Protein AF-A0A811LKC0-F1 (afdb_monomer_lite)

Structure (mmCIF, N/CA/C/O backbone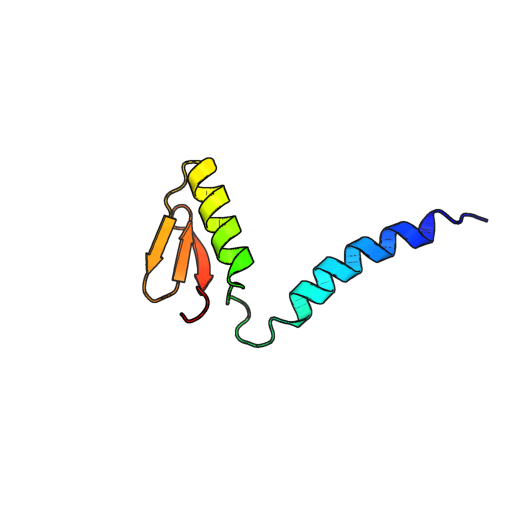):
data_AF-A0A811LKC0-F1
#
_entry.id   AF-A0A811LKC0-F1
#
loop_
_atom_site.group_PDB
_atom_site.id
_atom_site.type_symbol
_atom_site.label_atom_id
_atom_site.label_alt_id
_atom_site.label_comp_id
_atom_site.label_asym_id
_atom_site.label_entity_id
_atom_site.label_seq_id
_atom_site.pdbx_PDB_ins_code
_atom_site.Cartn_x
_atom_site.Cartn_y
_atom_site.Cartn_z
_atom_site.occupancy
_atom_site.B_iso_or_equiv
_atom_site.auth_seq_id
_atom_site.auth_comp_id
_atom_site.auth_asym_id
_atom_site.auth_atom_id
_atom_site.pdbx_PDB_model_num
ATOM 1 N N . MET A 1 1 ? 30.535 35.967 3.905 1.00 43.06 1 MET A N 1
ATOM 2 C CA . MET A 1 1 ? 29.578 35.566 2.847 1.00 43.06 1 MET A CA 1
ATOM 3 C C . MET A 1 1 ? 29.227 34.085 3.028 1.00 43.06 1 MET A C 1
ATOM 5 O O . MET A 1 1 ? 30.119 33.249 2.986 1.00 43.06 1 MET A O 1
ATOM 9 N N . ASN A 1 2 ? 27.966 33.785 3.350 1.00 44.03 2 ASN A N 1
ATOM 10 C CA . ASN A 1 2 ? 27.464 32.538 3.951 1.00 44.03 2 ASN A CA 1
ATOM 11 C C . ASN A 1 2 ? 27.591 31.264 3.086 1.00 44.03 2 ASN A C 1
ATOM 13 O O . ASN A 1 2 ? 26.908 31.130 2.076 1.00 44.03 2 ASN A O 1
ATOM 17 N N . ARG A 1 3 ? 28.322 30.251 3.583 1.00 48.19 3 ARG A N 1
ATOM 18 C CA . ARG A 1 3 ? 28.297 28.851 3.089 1.00 48.19 3 ARG A CA 1
ATOM 19 C C . ARG A 1 3 ? 27.024 28.072 3.487 1.00 48.19 3 ARG A C 1
ATOM 21 O O . ARG A 1 3 ? 26.892 26.898 3.156 1.00 48.19 3 ARG A O 1
ATOM 28 N N . LEU A 1 4 ? 26.084 28.715 4.185 1.00 50.94 4 LEU A N 1
ATOM 29 C CA . LEU A 1 4 ? 24.855 28.094 4.696 1.00 50.94 4 LEU A CA 1
ATOM 30 C C . LEU A 1 4 ? 23.791 27.822 3.613 1.00 50.94 4 LEU A C 1
ATOM 32 O O . LEU A 1 4 ? 22.940 26.960 3.798 1.00 50.94 4 LEU A O 1
ATOM 36 N N . TRP A 1 5 ? 23.852 28.509 2.468 1.00 50.28 5 TRP A N 1
ATOM 37 C CA . TRP A 1 5 ? 22.833 28.397 1.414 1.00 50.28 5 TRP A CA 1
ATOM 38 C C . TRP A 1 5 ? 23.007 27.192 0.477 1.00 50.28 5 TRP A C 1
ATOM 40 O O . TRP A 1 5 ? 22.065 26.830 -0.224 1.00 50.28 5 TRP A O 1
ATOM 50 N N . LEU A 1 6 ? 24.173 26.531 0.466 1.00 50.69 6 LEU A N 1
ATOM 51 C CA . LEU A 1 6 ? 24.406 25.392 -0.435 1.00 50.69 6 LEU A CA 1
ATOM 52 C C . LEU A 1 6 ? 23.827 24.063 0.081 1.00 50.69 6 LEU A C 1
ATOM 54 O O . LEU A 1 6 ? 23.598 23.157 -0.715 1.00 50.69 6 LEU A O 1
ATOM 58 N N . ARG A 1 7 ? 23.564 23.925 1.391 1.00 47.00 7 ARG A N 1
ATOM 59 C CA . ARG A 1 7 ? 23.094 22.651 1.978 1.00 47.00 7 ARG A CA 1
ATOM 60 C C . ARG A 1 7 ? 21.583 22.432 1.871 1.00 47.00 7 ARG A C 1
ATOM 62 O O . ARG A 1 7 ? 21.149 21.289 1.935 1.00 47.00 7 ARG A O 1
ATOM 69 N N . PHE A 1 8 ? 20.798 23.486 1.646 1.00 45.56 8 PHE A N 1
ATOM 70 C CA . PHE A 1 8 ? 19.340 23.369 1.517 1.00 45.56 8 PHE A CA 1
ATOM 71 C C . PHE A 1 8 ? 18.875 22.897 0.131 1.00 45.56 8 PHE A C 1
ATOM 73 O O . PHE A 1 8 ? 17.810 22.299 0.025 1.00 45.56 8 PHE A O 1
ATOM 80 N N . LYS A 1 9 ? 19.669 23.090 -0.934 1.00 43.69 9 LYS A N 1
ATOM 81 C CA . LYS A 1 9 ? 19.292 22.626 -2.285 1.00 43.69 9 LYS A CA 1
ATOM 82 C C . LYS A 1 9 ? 19.494 21.125 -2.509 1.00 43.69 9 LYS A C 1
ATOM 84 O O . LYS A 1 9 ? 18.868 20.567 -3.404 1.00 43.69 9 LYS A O 1
ATOM 89 N N . LEU A 1 10 ? 20.330 20.459 -1.709 1.00 45.91 10 LEU A N 1
ATOM 90 C CA . LEU A 1 10 ? 20.643 19.043 -1.931 1.00 45.91 10 LEU A CA 1
ATOM 91 C C . LEU A 1 10 ? 19.528 18.088 -1.474 1.00 45.91 10 LEU A C 1
ATOM 93 O O . LEU A 1 10 ? 19.428 16.990 -2.003 1.00 45.91 10 LEU A O 1
ATOM 97 N N . TRP A 1 11 ? 18.670 18.509 -0.540 1.00 41.78 11 TRP A N 1
ATOM 98 C CA . TRP A 1 11 ? 17.538 17.692 -0.078 1.00 41.78 11 TRP A CA 1
ATOM 99 C C . TRP A 1 11 ? 16.337 17.754 -1.030 1.00 41.78 11 TRP A C 1
ATOM 101 O O . TRP A 1 11 ? 15.605 16.780 -1.164 1.00 41.78 11 TRP A O 1
ATOM 111 N N . ALA A 1 12 ? 16.161 18.865 -1.752 1.00 45.09 12 ALA A N 1
ATOM 112 C CA . ALA A 1 12 ? 15.081 19.009 -2.730 1.00 45.09 12 ALA A CA 1
ATOM 113 C C . ALA A 1 12 ? 15.311 18.163 -3.999 1.00 45.09 12 ALA A C 1
ATOM 115 O O . ALA A 1 12 ? 14.358 17.671 -4.600 1.00 45.09 12 ALA A O 1
ATOM 116 N N . ASN A 1 13 ? 16.574 17.948 -4.387 1.00 51.03 13 ASN A N 1
ATOM 117 C CA . ASN A 1 13 ? 16.907 17.190 -5.597 1.00 51.03 13 ASN A CA 1
ATOM 118 C C . ASN A 1 13 ? 16.705 15.677 -5.457 1.00 51.03 13 ASN A C 1
ATOM 120 O O . ASN A 1 13 ? 16.512 15.010 -6.468 1.00 51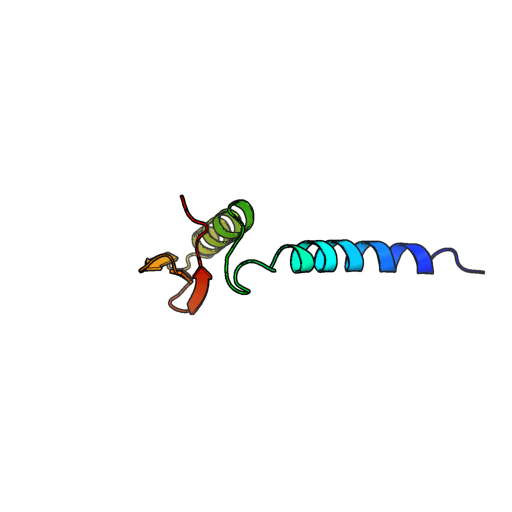.03 13 ASN A O 1
ATOM 124 N N . GLN A 1 14 ? 16.715 15.125 -4.240 1.00 50.38 14 GLN A N 1
ATOM 125 C CA . GLN A 1 14 ? 16.498 13.689 -4.045 1.00 50.38 14 GLN A CA 1
ATOM 126 C C . GLN A 1 14 ? 15.013 13.320 -4.203 1.00 50.38 14 GLN A C 1
ATOM 128 O O . GLN A 1 14 ? 14.693 12.320 -4.839 1.00 50.38 14 GLN A O 1
ATOM 133 N N . ALA A 1 15 ? 14.106 14.189 -3.740 1.00 48.16 15 ALA A N 1
ATOM 134 C CA . ALA A 1 15 ? 12.666 14.046 -3.970 1.00 48.16 15 ALA A CA 1
ATOM 135 C C . ALA A 1 15 ? 12.288 14.240 -5.452 1.00 48.16 15 ALA A C 1
ATOM 137 O O . ALA A 1 15 ? 11.444 13.520 -5.978 1.00 48.16 15 ALA A O 1
ATOM 138 N N . ALA A 1 16 ? 12.947 15.171 -6.152 1.00 44.50 16 ALA A N 1
ATOM 139 C CA . ALA A 1 16 ? 12.724 15.390 -7.583 1.00 44.50 16 ALA A CA 1
ATOM 140 C C . ALA A 1 16 ? 13.283 14.252 -8.460 1.00 44.50 16 ALA A C 1
ATOM 142 O O . ALA A 1 16 ? 12.681 13.916 -9.476 1.00 44.50 16 ALA A O 1
ATOM 143 N N . ALA A 1 17 ? 14.396 13.626 -8.062 1.00 45.34 17 ALA A N 1
ATOM 144 C CA . ALA A 1 17 ? 14.943 12.460 -8.756 1.00 45.34 17 ALA A CA 1
ATOM 145 C C . ALA A 1 17 ? 14.052 11.216 -8.596 1.00 45.34 17 ALA A C 1
ATOM 147 O O . ALA A 1 17 ? 13.902 10.464 -9.554 1.00 45.34 17 ALA A O 1
ATOM 148 N N . MET A 1 18 ? 13.395 11.045 -7.440 1.00 47.06 18 MET A N 1
ATOM 149 C CA . MET A 1 18 ? 12.372 10.005 -7.266 1.00 47.06 18 MET A CA 1
ATOM 150 C C . MET A 1 18 ? 11.121 10.262 -8.107 1.00 47.06 18 MET A C 1
ATOM 152 O O . MET A 1 18 ? 10.491 9.311 -8.533 1.00 47.06 18 MET A O 1
ATOM 156 N N . MET A 1 19 ? 10.785 11.520 -8.405 1.00 44.88 19 MET A N 1
ATOM 157 C CA . MET A 1 19 ? 9.652 11.877 -9.274 1.00 44.88 19 MET A CA 1
ATOM 158 C C . MET A 1 19 ? 9.956 11.707 -10.774 1.00 44.88 19 MET A C 1
ATOM 160 O O . MET A 1 19 ? 9.036 11.662 -11.582 1.00 44.88 19 MET A O 1
ATOM 164 N N . ALA A 1 20 ? 11.228 11.621 -11.176 1.00 42.62 20 ALA A N 1
ATOM 165 C CA . ALA A 1 20 ? 11.619 11.536 -12.587 1.00 42.62 20 ALA A CA 1
ATOM 166 C C . ALA A 1 20 ? 11.610 10.099 -13.146 1.00 42.62 20 ALA A C 1
ATOM 168 O O . ALA A 1 20 ? 11.533 9.926 -14.361 1.00 42.62 20 ALA A O 1
ATOM 169 N N . SER A 1 21 ? 11.624 9.067 -12.293 1.00 43.97 21 SER A N 1
ATOM 170 C CA . SER A 1 21 ? 11.432 7.667 -12.709 1.00 43.97 21 SER A CA 1
ATOM 171 C C . SER A 1 21 ? 9.958 7.285 -12.936 1.00 43.97 21 SER A C 1
ATOM 173 O O . SER A 1 21 ? 9.690 6.223 -13.490 1.00 43.97 21 SER A O 1
ATOM 175 N N . TYR A 1 22 ? 9.002 8.170 -12.614 1.00 44.09 22 TYR A N 1
ATOM 176 C CA . TYR A 1 22 ? 7.541 7.993 -12.763 1.00 44.09 22 TYR A CA 1
ATOM 177 C C . TYR A 1 22 ? 7.017 8.029 -14.214 1.00 44.09 22 TYR A C 1
ATOM 179 O O . TYR A 1 22 ? 5.814 8.161 -14.445 1.00 44.09 22 TYR A O 1
ATOM 187 N N . GLN A 1 23 ? 7.874 7.935 -15.234 1.00 43.31 23 GLN A N 1
ATOM 188 C CA . GLN A 1 23 ? 7.413 7.978 -16.631 1.00 43.31 23 GLN A CA 1
ATOM 189 C C . GLN A 1 23 ? 6.818 6.650 -17.140 1.00 43.31 23 GLN A C 1
ATOM 191 O O . GLN A 1 23 ? 6.440 6.561 -18.307 1.00 43.31 23 GLN A O 1
ATOM 196 N N . ALA A 1 24 ? 6.625 5.660 -16.265 1.00 49.25 24 ALA A N 1
ATOM 197 C CA . ALA A 1 24 ? 5.730 4.530 -16.492 1.00 49.25 24 ALA A CA 1
ATOM 198 C C . ALA A 1 24 ? 4.569 4.601 -15.485 1.00 49.25 24 ALA A C 1
ATOM 200 O O . ALA A 1 24 ? 4.668 4.088 -14.381 1.00 49.25 24 ALA A O 1
ATOM 201 N N . ASN A 1 25 ? 3.469 5.244 -15.890 1.00 53.66 25 ASN A N 1
ATOM 202 C CA . ASN A 1 25 ? 2.214 5.370 -15.138 1.00 53.66 25 ASN A CA 1
ATOM 203 C C . ASN A 1 25 ? 2.333 6.216 -13.837 1.00 53.66 25 ASN A C 1
ATOM 205 O O . ASN A 1 25 ? 2.876 5.749 -12.841 1.00 53.66 25 ASN A O 1
ATOM 209 N N . PRO A 1 26 ? 1.777 7.444 -13.780 1.00 58.59 26 PRO A N 1
ATOM 210 C CA . PRO A 1 26 ? 2.016 8.395 -12.680 1.00 58.59 26 PRO A CA 1
ATOM 211 C C . PRO A 1 26 ? 1.537 7.931 -11.291 1.00 58.59 26 PRO A C 1
ATOM 213 O O . PRO A 1 26 ? 1.830 8.588 -10.299 1.00 58.59 26 PRO A O 1
ATOM 216 N N . ASN A 1 27 ? 0.811 6.812 -11.214 1.00 67.50 27 ASN A N 1
ATOM 217 C CA . ASN A 1 27 ? 0.293 6.226 -9.979 1.00 67.50 27 ASN A CA 1
ATOM 218 C C . ASN A 1 27 ? 0.888 4.840 -9.672 1.00 67.50 27 ASN A C 1
ATOM 220 O O . ASN A 1 27 ? 0.401 4.183 -8.754 1.00 67.50 27 ASN A O 1
ATOM 224 N N . GLN A 1 28 ? 1.858 4.344 -10.446 1.00 80.44 28 GLN A N 1
ATOM 225 C CA . GLN A 1 28 ? 2.497 3.057 -10.168 1.00 80.44 28 GLN A CA 1
ATOM 226 C C . GLN A 1 28 ? 3.533 3.221 -9.058 1.00 80.44 28 GLN A C 1
ATOM 228 O O . GLN A 1 28 ? 4.424 4.061 -9.141 1.00 80.44 28 GLN A O 1
ATOM 233 N N . LEU A 1 29 ? 3.379 2.430 -8.001 1.00 83.25 29 LEU A N 1
ATOM 234 C CA . LEU A 1 29 ? 4.270 2.441 -6.852 1.00 83.25 29 LEU A CA 1
ATOM 235 C C . LEU A 1 29 ? 5.505 1.592 -7.151 1.00 83.25 29 LEU A C 1
ATOM 237 O O . LEU A 1 29 ? 5.395 0.481 -7.674 1.00 83.25 29 LEU A O 1
ATOM 241 N N . ASP A 1 30 ? 6.673 2.079 -6.744 1.00 85.06 30 ASP A N 1
ATOM 242 C CA . ASP A 1 30 ? 7.858 1.234 -6.632 1.00 85.06 30 ASP A CA 1
ATOM 243 C C . ASP A 1 30 ? 7.623 0.122 -5.586 1.00 85.06 30 ASP A C 1
ATOM 245 O O . ASP A 1 30 ? 6.922 0.358 -4.593 1.00 85.06 30 ASP A O 1
ATOM 249 N N . PRO A 1 31 ? 8.219 -1.076 -5.745 1.00 83.25 31 PRO A N 1
ATOM 250 C CA . PRO A 1 31 ? 8.063 -2.183 -4.794 1.00 83.25 31 PRO A CA 1
ATOM 251 C C . PRO A 1 31 ? 8.400 -1.817 -3.348 1.00 83.25 31 PRO A C 1
ATOM 253 O O . PRO A 1 31 ? 7.656 -2.170 -2.429 1.00 83.25 31 PRO A O 1
ATOM 256 N N . ASP A 1 32 ? 9.482 -1.069 -3.141 1.00 85.25 32 ASP A N 1
ATOM 257 C CA . ASP A 1 32 ? 9.898 -0.624 -1.809 1.00 85.25 32 ASP A CA 1
ATOM 258 C C . ASP A 1 32 ? 8.888 0.365 -1.212 1.00 85.25 32 ASP A C 1
ATOM 260 O O . ASP A 1 32 ? 8.467 0.218 -0.064 1.00 85.25 32 ASP A O 1
ATOM 264 N N . THR A 1 33 ? 8.402 1.309 -2.023 1.00 84.56 33 THR A N 1
ATOM 265 C CA . THR A 1 33 ? 7.386 2.295 -1.625 1.00 84.56 33 THR A CA 1
ATOM 266 C C . THR A 1 33 ? 6.059 1.629 -1.266 1.00 84.56 33 THR A C 1
ATOM 268 O O . THR A 1 33 ? 5.451 1.965 -0.248 1.00 84.56 33 THR A O 1
ATOM 271 N N . ALA A 1 34 ? 5.609 0.656 -2.064 1.00 86.31 34 ALA A N 1
ATOM 272 C CA . ALA A 1 34 ? 4.399 -0.110 -1.776 1.00 86.31 34 ALA A CA 1
ATOM 273 C C . ALA A 1 34 ? 4.529 -0.874 -0.448 1.00 86.31 34 ALA A C 1
ATOM 275 O O . ALA A 1 34 ? 3.620 -0.829 0.385 1.00 86.31 34 ALA A O 1
ATOM 276 N N . ASN A 1 35 ? 5.675 -1.519 -0.212 1.00 88.31 35 ASN A N 1
ATOM 277 C CA . ASN A 1 35 ? 5.947 -2.229 1.037 1.00 88.31 35 ASN A CA 1
ATOM 278 C C . ASN A 1 35 ? 5.969 -1.293 2.249 1.00 88.31 35 ASN A C 1
ATOM 280 O O . ASN A 1 35 ? 5.371 -1.615 3.281 1.00 88.31 35 ASN A O 1
ATOM 284 N N . ASP A 1 36 ? 6.604 -0.129 2.134 1.00 87.94 36 ASP A N 1
ATOM 285 C CA . ASP A 1 36 ? 6.640 0.858 3.212 1.00 87.94 36 ASP A CA 1
ATOM 286 C C . ASP A 1 36 ? 5.257 1.434 3.519 1.00 87.94 36 ASP A C 1
ATOM 288 O O . ASP A 1 36 ? 4.893 1.552 4.694 1.00 87.94 36 ASP A O 1
ATOM 292 N N . LEU A 1 37 ? 4.448 1.709 2.493 1.00 85.25 37 LEU A N 1
ATOM 293 C CA . LEU A 1 37 ? 3.059 2.145 2.652 1.00 85.25 37 LEU A CA 1
ATOM 294 C C . LEU A 1 37 ? 2.211 1.087 3.360 1.00 85.25 37 LEU A C 1
ATOM 296 O O . LEU A 1 37 ? 1.502 1.408 4.314 1.00 85.25 37 LEU A O 1
ATOM 300 N N . ILE A 1 38 ? 2.316 -0.178 2.947 1.00 88.06 38 ILE A N 1
ATOM 301 C CA . ILE A 1 38 ? 1.593 -1.292 3.575 1.00 88.06 38 ILE A CA 1
ATO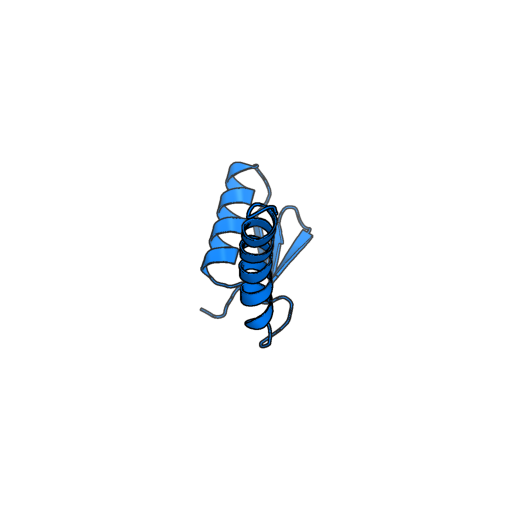M 302 C C . ILE A 1 38 ? 2.039 -1.472 5.028 1.00 88.06 38 ILE A C 1
ATOM 304 O O . ILE A 1 38 ? 1.204 -1.662 5.914 1.00 88.06 38 ILE A O 1
ATOM 308 N N . ARG A 1 39 ? 3.347 -1.410 5.296 1.00 92.62 39 ARG A N 1
ATOM 309 C CA . ARG A 1 39 ? 3.906 -1.556 6.645 1.00 92.62 39 ARG A CA 1
ATOM 310 C C . ARG A 1 39 ? 3.454 -0.424 7.560 1.00 92.62 39 ARG A C 1
ATOM 312 O O . ARG A 1 39 ? 3.029 -0.690 8.683 1.00 92.62 39 ARG A O 1
ATOM 319 N N . LYS A 1 40 ? 3.498 0.816 7.073 1.00 85.88 40 LYS A N 1
ATOM 320 C CA . LYS A 1 40 ? 3.006 1.984 7.806 1.00 85.88 40 LYS A CA 1
ATOM 321 C C . LYS A 1 40 ? 1.508 1.867 8.080 1.00 85.88 40 LYS A C 1
ATOM 323 O O . LYS A 1 40 ? 1.105 1.997 9.227 1.00 85.88 40 LYS A O 1
ATOM 328 N N . ALA A 1 41 ? 0.709 1.541 7.067 1.00 88.44 41 ALA A N 1
ATOM 329 C CA . ALA A 1 41 ? -0.734 1.373 7.214 1.00 88.44 41 ALA A CA 1
ATOM 330 C C . ALA A 1 41 ? -1.089 0.298 8.250 1.00 88.44 41 ALA A C 1
ATOM 332 O O . ALA A 1 41 ? -1.937 0.528 9.105 1.00 88.44 41 ALA A O 1
ATOM 333 N N . LYS A 1 42 ? -0.393 -0.846 8.236 1.00 89.56 42 LYS A N 1
ATOM 334 C CA . LYS A 1 42 ? -0.573 -1.902 9.244 1.00 89.56 42 LYS A CA 1
ATOM 335 C C . LYS A 1 42 ? -0.206 -1.436 10.654 1.00 89.56 42 LYS A C 1
ATOM 337 O O . LYS A 1 42 ? -0.953 -1.716 11.585 1.00 89.56 42 LYS A O 1
ATOM 342 N N . ASN A 1 43 ? 0.911 -0.724 10.810 1.00 92.38 43 ASN A N 1
ATOM 343 C CA . ASN A 1 43 ? 1.321 -0.170 12.105 1.00 92.38 43 ASN A CA 1
ATOM 344 C C . ASN A 1 43 ? 0.330 0.880 12.628 1.00 92.38 43 ASN A C 1
ATOM 346 O O . ASN A 1 43 ? 0.086 0.940 13.829 1.00 92.38 43 ASN A O 1
ATOM 350 N N . ASP A 1 44 ? -0.266 1.661 11.726 1.00 87.94 44 ASP A N 1
ATOM 351 C CA . ASP A 1 44 ? -1.276 2.676 12.036 1.00 87.94 44 ASP A CA 1
ATOM 352 C C . ASP A 1 44 ? -2.682 2.066 12.256 1.00 87.94 44 ASP A C 1
ATOM 354 O O . ASP A 1 44 ? -3.638 2.794 12.517 1.00 87.94 44 ASP A O 1
ATOM 358 N N . GLY A 1 45 ? -2.834 0.738 12.142 1.00 90.44 45 GLY A N 1
ATOM 359 C CA . GLY A 1 45 ? -4.119 0.042 12.281 1.00 90.44 45 GLY A CA 1
ATOM 360 C C . GLY A 1 45 ? -5.093 0.278 11.119 1.00 90.44 45 GLY A C 1
ATOM 361 O O . GLY A 1 45 ? -6.292 0.041 11.263 1.00 90.44 45 GLY A O 1
ATOM 362 N N . GLN A 1 46 ? -4.605 0.754 9.973 1.00 90.38 46 GLN A N 1
ATOM 363 C CA . GLN A 1 46 ? -5.411 1.001 8.779 1.00 90.38 46 GLN A CA 1
ATOM 364 C C . GLN A 1 46 ? -5.722 -0.296 8.023 1.00 90.38 46 GLN A C 1
ATOM 366 O O . GLN A 1 46 ? -4.935 -1.245 7.991 1.00 90.38 46 GLN A O 1
ATOM 371 N N . THR A 1 47 ? -6.866 -0.310 7.336 1.00 89.38 47 THR A N 1
ATOM 372 C CA . THR A 1 47 ? -7.247 -1.428 6.464 1.00 89.38 47 THR A CA 1
ATOM 373 C C . THR A 1 47 ? -6.443 -1.376 5.170 1.00 89.38 47 THR A C 1
ATOM 375 O O . THR A 1 47 ? -6.511 -0.392 4.441 1.00 89.38 47 THR A O 1
ATOM 378 N N . VAL A 1 48 ? -5.711 -2.442 4.853 1.00 91.12 48 VAL A N 1
ATOM 379 C CA . VAL A 1 48 ? -5.009 -2.590 3.571 1.00 91.12 48 VAL A CA 1
ATOM 380 C C . VAL A 1 48 ? -5.837 -3.488 2.659 1.00 91.12 48 VAL A C 1
ATOM 382 O O . VAL A 1 48 ? -6.219 -4.587 3.054 1.00 91.12 48 VAL A O 1
ATOM 385 N N . SER A 1 49 ? -6.121 -3.043 1.439 1.00 90.62 49 SER A N 1
ATOM 386 C CA . SER A 1 49 ? -6.852 -3.822 0.434 1.00 90.62 49 SER A CA 1
ATOM 387 C C . SER A 1 49 ? -6.175 -3.711 -0.921 1.00 90.62 49 SER A C 1
ATOM 389 O O . SER A 1 49 ? -5.760 -2.631 -1.323 1.00 90.62 49 SER A O 1
ATOM 391 N N . VAL A 1 50 ? -6.070 -4.829 -1.634 1.00 88.94 50 VAL A N 1
ATOM 392 C CA . VAL A 1 50 ? -5.512 -4.868 -2.988 1.00 88.94 50 VAL A CA 1
ATOM 393 C C . VAL A 1 50 ? -6.586 -5.406 -3.920 1.00 88.94 50 VAL A C 1
ATOM 395 O O . VAL A 1 50 ? -7.034 -6.537 -3.751 1.00 88.94 50 VAL A O 1
ATOM 398 N N . VAL A 1 51 ? -7.022 -4.592 -4.879 1.00 84.69 51 VAL A N 1
ATOM 399 C CA . VAL A 1 51 ? -8.106 -4.935 -5.812 1.00 84.69 51 VAL A CA 1
ATOM 400 C C . VAL A 1 51 ? -7.662 -4.585 -7.224 1.00 84.69 51 VAL A C 1
ATOM 402 O O . VAL A 1 51 ? -7.326 -3.437 -7.484 1.00 84.69 51 VAL A O 1
ATOM 405 N N . ASN A 1 52 ? -7.649 -5.559 -8.139 1.00 85.50 52 ASN A N 1
ATOM 406 C CA . ASN A 1 52 ? -7.228 -5.374 -9.538 1.00 85.50 52 ASN A CA 1
ATOM 407 C C . ASN A 1 52 ? -5.844 -4.709 -9.694 1.00 85.50 52 ASN A C 1
ATOM 409 O O . ASN A 1 52 ? -5.643 -3.881 -10.576 1.00 85.50 52 ASN A O 1
ATOM 413 N N . GLY A 1 53 ? -4.897 -5.035 -8.808 1.00 83.81 53 GLY A N 1
ATOM 414 C CA . GLY A 1 53 ? -3.569 -4.414 -8.802 1.00 83.81 53 GLY A CA 1
ATOM 415 C C . GLY A 1 53 ? -3.534 -2.995 -8.224 1.00 83.81 53 GLY A C 1
ATOM 416 O O . GLY A 1 53 ? -2.477 -2.382 -8.212 1.00 83.81 53 GLY A O 1
ATOM 417 N N . CYS A 1 54 ? -4.643 -2.470 -7.703 1.00 86.56 54 CYS A N 1
ATOM 418 C CA . CYS A 1 54 ? -4.696 -1.195 -6.992 1.00 86.56 54 CYS A CA 1
ATOM 419 C C . CYS A 1 54 ? -4.574 -1.418 -5.4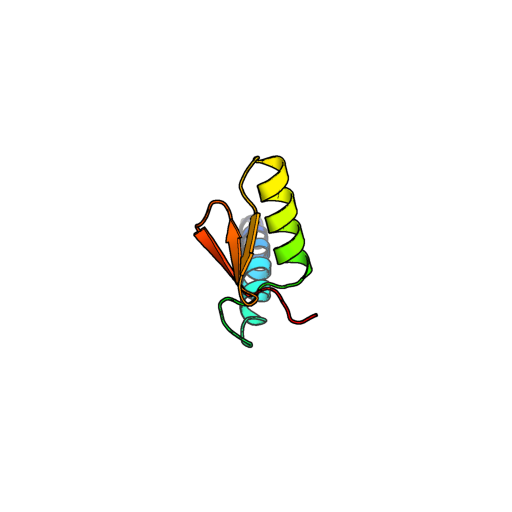84 1.00 86.56 54 CYS A C 1
ATOM 421 O O . CYS A 1 54 ? -5.317 -2.217 -4.911 1.00 86.56 54 CYS A O 1
ATOM 423 N N . LEU A 1 55 ? -3.681 -0.676 -4.838 1.00 87.31 55 LEU A N 1
ATOM 424 C CA . LEU A 1 55 ? -3.552 -0.607 -3.391 1.00 87.31 55 LEU A CA 1
ATOM 425 C C . LEU A 1 55 ? -4.511 0.447 -2.831 1.00 87.31 55 LEU A C 1
ATOM 427 O O . LEU A 1 55 ? -4.490 1.614 -3.230 1.00 87.31 55 LEU A O 1
ATOM 431 N N . TYR A 1 56 ? -5.307 0.030 -1.856 1.00 87.69 56 TYR A N 1
ATOM 432 C CA . TYR A 1 56 ? -6.183 0.874 -1.065 1.00 87.69 56 TYR A CA 1
ATOM 433 C C . TYR A 1 56 ? -5.773 0.811 0.401 1.00 87.69 56 TYR A C 1
ATOM 435 O O . TYR A 1 56 ? -5.589 -0.272 0.961 1.00 87.69 56 TYR A O 1
ATOM 443 N N . LEU A 1 57 ? -5.669 1.980 1.021 1.00 87.75 57 LEU A N 1
ATOM 444 C CA . LEU A 1 57 ? -5.405 2.149 2.444 1.00 87.75 57 LEU A CA 1
ATOM 445 C C . LEU A 1 57 ? -6.597 2.875 3.054 1.00 87.75 57 LEU A C 1
ATOM 447 O O . LEU A 1 57 ? -6.933 3.974 2.619 1.00 87.75 57 LEU A O 1
ATOM 451 N N . ASP A 1 58 ? -7.260 2.246 4.019 1.00 88.50 58 ASP A N 1
ATOM 452 C CA . ASP A 1 58 ? -8.482 2.765 4.640 1.00 88.50 58 ASP A CA 1
ATOM 453 C C . ASP A 1 58 ? -9.535 3.171 3.590 1.00 88.50 58 ASP A C 1
ATOM 455 O O . ASP A 1 58 ? -10.102 4.261 3.606 1.00 88.50 58 ASP A O 1
ATOM 459 N N . TYR A 1 59 ? -9.721 2.297 2.593 1.00 86.50 59 TYR A N 1
ATOM 460 C CA . TYR A 1 59 ? -10.619 2.493 1.448 1.00 86.50 59 TYR A CA 1
ATOM 461 C C . TYR A 1 59 ? -10.263 3.670 0.519 1.00 86.50 59 TYR A C 1
ATOM 463 O O . TYR A 1 59 ? -11.022 3.983 -0.399 1.00 86.50 59 TYR A O 1
ATOM 471 N N . LYS A 1 60 ? -9.093 4.297 0.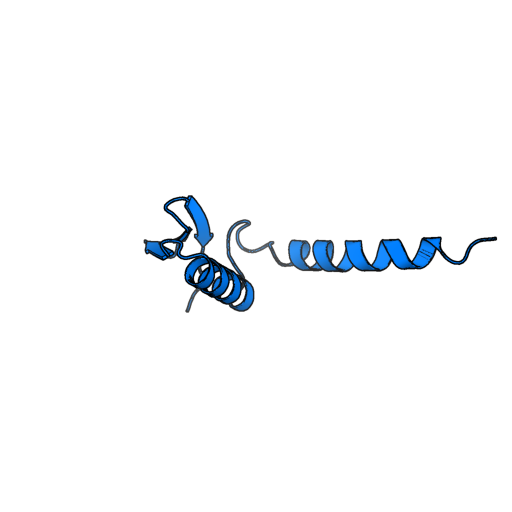692 1.00 84.00 60 LYS A N 1
ATOM 472 C CA . LYS A 1 60 ? -8.575 5.352 -0.191 1.00 84.00 60 LYS A CA 1
ATOM 473 C C . LYS A 1 60 ? -7.532 4.794 -1.144 1.00 84.00 60 LYS A C 1
ATOM 475 O O . LYS A 1 60 ? -6.678 4.010 -0.743 1.00 84.00 60 LYS A O 1
ATOM 480 N N . PHE A 1 61 ? -7.594 5.216 -2.403 1.00 83.50 61 PHE A N 1
ATOM 481 C CA . PHE A 1 61 ? -6.628 4.809 -3.420 1.00 83.50 61 PHE A CA 1
ATOM 482 C C . PHE A 1 61 ? -5.233 5.351 -3.084 1.00 83.50 61 PHE A C 1
ATOM 484 O O . PHE A 1 61 ? -5.064 6.561 -2.932 1.00 83.50 61 PHE A O 1
ATOM 491 N N . ALA A 1 62 ? -4.255 4.453 -2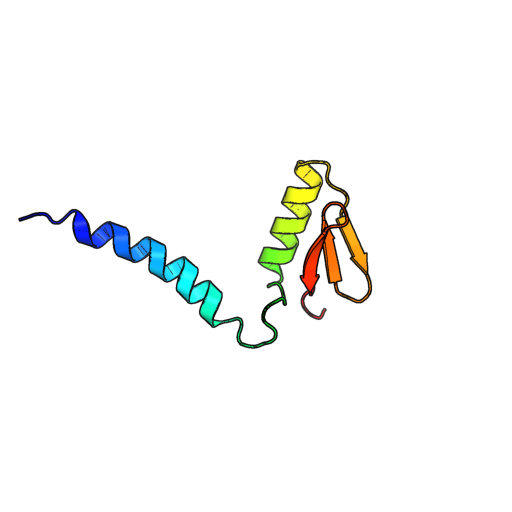.966 1.00 85.06 62 ALA A N 1
ATOM 492 C CA . ALA A 1 62 ? -2.862 4.787 -2.676 1.00 85.06 62 ALA A CA 1
ATOM 493 C C . ALA A 1 62 ? -1.961 4.685 -3.915 1.00 85.06 62 ALA A C 1
ATOM 495 O O . ALA A 1 62 ? -0.990 5.427 -4.021 1.00 85.06 62 ALA A O 1
ATOM 496 N N . GLY A 1 63 ? -2.280 3.792 -4.855 1.00 85.06 63 GLY A N 1
ATOM 497 C CA . GLY A 1 63 ? -1.528 3.628 -6.098 1.00 85.06 63 GLY A CA 1
ATOM 498 C C . GLY A 1 63 ? -1.727 2.253 -6.724 1.00 85.06 63 GLY A C 1
ATOM 499 O O . GLY A 1 63 ? -2.414 1.396 -6.169 1.00 85.06 63 GLY A O 1
ATOM 500 N N . PHE A 1 64 ? -1.123 2.030 -7.884 1.00 86.31 64 PHE A N 1
ATOM 501 C CA . PHE A 1 64 ? -1.027 0.711 -8.498 1.00 86.31 64 PHE A CA 1
ATOM 502 C C . PHE A 1 64 ? 0.173 -0.031 -7.917 1.00 86.31 64 PHE A C 1
ATOM 504 O O . PHE A 1 64 ? 1.273 0.513 -7.839 1.00 86.31 64 PHE A O 1
ATOM 511 N N . MET A 1 65 ? -0.043 -1.278 -7.516 1.00 83.94 65 MET A N 1
ATOM 512 C CA . MET A 1 65 ? 1.028 -2.194 -7.157 1.00 83.94 65 MET A CA 1
ATOM 513 C C . MET A 1 65 ? 1.914 -2.433 -8.385 1.00 83.94 65 MET A C 1
ATOM 515 O O . MET A 1 65 ? 1.395 -2.526 -9.504 1.00 83.94 65 MET A O 1
ATOM 519 N N . PRO A 1 66 ? 3.236 -2.546 -8.197 1.00 79.62 66 PRO A N 1
ATOM 520 C CA . PRO A 1 66 ? 4.118 -2.939 -9.280 1.00 79.62 66 PRO A CA 1
ATOM 521 C C . PRO A 1 66 ? 3.738 -4.344 -9.776 1.00 79.62 66 PRO A C 1
ATOM 523 O O . PRO A 1 66 ? 3.250 -5.163 -8.987 1.00 79.62 66 PRO A O 1
ATOM 526 N N . PRO A 1 67 ? 3.939 -4.635 -11.072 1.00 72.50 67 PRO A N 1
ATOM 527 C CA . PRO A 1 67 ? 3.761 -5.985 -11.587 1.00 72.50 67 PRO A CA 1
ATOM 528 C C . PRO A 1 67 ? 4.706 -6.947 -10.852 1.00 72.50 67 PRO A C 1
ATOM 530 O O . PRO A 1 67 ? 5.860 -6.606 -10.589 1.00 72.50 67 PRO A O 1
ATOM 533 N N . SER A 1 68 ? 4.184 -8.121 -10.494 1.00 59.88 68 SER A N 1
ATOM 534 C CA . SER A 1 68 ? 4.918 -9.233 -9.875 1.00 59.88 68 SER A CA 1
ATOM 535 C C . SER A 1 68 ? 5.846 -9.935 -10.854 1.00 59.88 68 SER A C 1
ATOM 537 O O . SER A 1 68 ? 5.377 -10.159 -11.995 1.00 59.88 68 SER A O 1
#

Secondary structure (DSSP, 8-state):
--GGGSSSHHHHHHHHHHHHSTTS-TTBPPHHHHHHHHHHHHHTTPPEEEETTEEEETTEEEEEPPP-

Sequence (68 aa):
MNRLWLRFKLWANQAAAMMASYQANPNQLDPDTANDLIRKAKNDGQTVSVVNGCLYLDYKFAGFMPPS

Radius of gyration: 16.25 Å; chains: 1; bounding box: 40×45×29 Å

Foldseek 3Di:
DDPVVPVVVVVVVVVVVVCVVCPPPVFEDDQVRVVVVVVVLVVVVWDWDADPQFTDTNNHTRGGYDDD

pLDDT: mean 70.65, std 19.32, range [41.78, 92.62]

Organism: NCBI:txid465554